Protein AF-A0A8C2JH81-F1 (afdb_monomer_lite)

InterPro domains:
  IPR001611 Leucine-rich repeat [PF13855] (20-78)
  IPR001611 Leucine-rich repeat [PS51450] (67-88)
  IPR003591 Leucine-rich repeat, typical subtype [SM00369] (20-39)
  IPR003591 Leucine-rich repeat, typical subtype [SM00369] (40-63)
  IPR003591 Leucine-rich repeat, typical subtype [SM00369] (66-88)
  IPR032675 Leucine-rich repeat domain superfamily [G3DSA:3.80.10.10] (1-136)
  IPR050541 Leucine-rich repeat and transmembrane domain-containing protein [PTHR24369] (20-108)

Sequence (152 aa):
MRCSNLHLTEIPQDIPNDTRRLYLDYNLLTSIPANAFHDLPLLAELDLSHNELALLEPGAFRGLAASLQFLDLSSNQLTTLDPDAFEGVTARSNLTGNPWHCDCRLQTAFPHLDLEPVSLTGIICQTSEPSDSGAQGVPFLLAKDLDLCVVL

Secondary structure (DSSP, 8-state):
-B-TTS--SS--S---TT-SEEE--SS---EE-TTTTTT-TT--EEE--SS---EE-TTTTTT-TTT--EEE--SS------GGGGTT---EEE-TTS--EESHHHHHHGGG--S-GGGGGG-B-SEESSTTSS-TTSBHHHHTTS------

Structure (mmCIF, N/CA/C/O backbone):
data_AF-A0A8C2JH81-F1
#
_entry.id   AF-A0A8C2JH81-F1
#
loop_
_atom_site.group_PDB
_atom_site.id
_atom_site.type_symbol
_atom_site.label_atom_id
_atom_site.label_alt_id
_atom_site.label_comp_id
_atom_site.label_asym_id
_atom_site.label_entity_id
_atom_site.label_seq_id
_atom_site.pdbx_PDB_ins_code
_atom_site.Cartn_x
_atom_site.Cartn_y
_atom_site.Cartn_z
_atom_site.occupancy
_atom_site.B_iso_or_equiv
_atom_site.auth_seq_id
_atom_site.auth_comp_id
_atom_site.auth_asym_id
_atom_site.auth_atom_id
_atom_site.pdbx_PDB_model_num
ATOM 1 N N . MET A 1 1 ? -14.835 -5.426 10.667 1.00 95.44 1 MET A N 1
ATOM 2 C CA . MET A 1 1 ? -15.732 -4.674 9.776 1.00 95.44 1 MET A CA 1
ATOM 3 C C . MET A 1 1 ? -15.525 -5.163 8.352 1.00 95.44 1 MET A C 1
ATOM 5 O O . MET A 1 1 ? -14.383 -5.379 7.970 1.00 95.44 1 MET A O 1
ATOM 9 N N . ARG A 1 2 ? -16.604 -5.418 7.604 1.00 97.25 2 ARG A N 1
ATOM 10 C CA . ARG A 1 2 ? -16.529 -5.905 6.220 1.00 97.25 2 ARG A CA 1
ATOM 11 C C . ARG A 1 2 ? -17.178 -4.890 5.286 1.00 97.25 2 ARG A C 1
ATOM 13 O O . ARG A 1 2 ? -18.368 -4.633 5.424 1.00 97.25 2 ARG A O 1
ATOM 20 N N . CYS A 1 3 ? -16.385 -4.367 4.363 1.00 97.56 3 CYS A N 1
ATOM 21 C CA . CYS A 1 3 ? -16.722 -3.350 3.369 1.00 97.56 3 CYS A CA 1
ATOM 22 C C . CYS A 1 3 ? -16.390 -3.836 1.942 1.00 97.56 3 CYS A C 1
ATOM 24 O O . CYS A 1 3 ? -16.151 -3.029 1.047 1.00 97.56 3 CYS A O 1
ATOM 26 N N . SER A 1 4 ? -16.330 -5.154 1.743 1.00 98.38 4 SER A N 1
ATOM 27 C CA . SER A 1 4 ? -15.938 -5.793 0.486 1.00 98.38 4 SER A CA 1
ATOM 28 C C . SER A 1 4 ? -16.998 -5.628 -0.609 1.00 98.38 4 SER A C 1
ATOM 30 O O . SER A 1 4 ? -18.190 -5.750 -0.316 1.00 98.38 4 SER A O 1
ATOM 32 N N . ASN A 1 5 ? -16.582 -5.455 -1.868 1.00 98.25 5 ASN A N 1
ATOM 33 C CA . ASN A 1 5 ? -17.477 -5.419 -3.037 1.00 98.25 5 ASN A CA 1
ATOM 34 C C . ASN A 1 5 ? -18.613 -4.384 -2.946 1.00 98.25 5 ASN A C 1
ATOM 36 O O . ASN A 1 5 ? -19.773 -4.656 -3.266 1.00 98.25 5 ASN A O 1
ATOM 40 N N . LEU A 1 6 ? -18.275 -3.181 -2.488 1.00 98.12 6 LEU A N 1
ATOM 41 C CA . LEU A 1 6 ? -19.204 -2.060 -2.351 1.00 98.12 6 LEU A CA 1
ATOM 42 C C . LEU A 1 6 ? -18.945 -0.953 -3.383 1.00 98.12 6 LEU A C 1
ATOM 44 O O . LEU A 1 6 ? -19.564 0.104 -3.298 1.00 98.12 6 LEU A O 1
ATOM 48 N N . HIS A 1 7 ? -18.084 -1.211 -4.375 1.00 97.94 7 HIS A N 1
ATOM 49 C CA . HIS A 1 7 ? -17.660 -0.238 -5.391 1.00 97.94 7 HIS A CA 1
ATOM 50 C C . HIS A 1 7 ? -17.050 1.026 -4.764 1.00 97.94 7 HIS A C 1
ATOM 52 O O . HIS A 1 7 ? -17.219 2.131 -5.279 1.00 97.94 7 HIS A O 1
ATOM 58 N N . LEU A 1 8 ? -16.374 0.868 -3.622 1.00 98.38 8 LEU A N 1
ATOM 59 C CA . LEU A 1 8 ? -15.754 1.988 -2.923 1.00 98.38 8 LEU A CA 1
ATOM 60 C C . LEU A 1 8 ? -14.592 2.529 -3.745 1.00 98.38 8 LEU A C 1
ATOM 62 O O . LEU A 1 8 ? -13.725 1.772 -4.170 1.00 98.38 8 LEU A O 1
ATOM 66 N N . THR A 1 9 ? -14.561 3.844 -3.916 1.00 98.12 9 THR A N 1
ATOM 67 C CA . THR A 1 9 ? -13.441 4.570 -4.529 1.00 98.12 9 THR A CA 1
ATOM 68 C C . THR A 1 9 ? -12.563 5.262 -3.486 1.00 98.12 9 THR A C 1
ATOM 70 O O . THR A 1 9 ? -11.518 5.802 -3.827 1.00 98.12 9 THR A O 1
ATOM 73 N N . GLU A 1 10 ? -12.978 5.245 -2.216 1.00 97.94 10 GLU A N 1
ATOM 74 C CA . GLU A 1 10 ? -12.275 5.845 -1.081 1.00 97.94 10 GLU A CA 1
ATOM 75 C C . GLU A 1 10 ? -12.464 5.024 0.205 1.00 97.94 10 GLU A C 1
ATOM 77 O O . GLU A 1 10 ? -13.385 4.209 0.319 1.00 97.94 10 GLU A O 1
ATOM 82 N N . ILE A 1 11 ? -11.586 5.247 1.187 1.00 97.25 11 ILE A N 1
ATOM 83 C CA . ILE A 1 11 ? -11.674 4.619 2.510 1.00 97.25 11 ILE A CA 1
ATOM 84 C C . ILE A 1 11 ? -12.840 5.246 3.300 1.00 97.25 11 ILE A C 1
ATOM 86 O O . ILE A 1 11 ? -12.866 6.471 3.461 1.00 97.25 11 ILE A O 1
ATOM 90 N N . PRO A 1 12 ? -13.785 4.447 3.836 1.00 95.12 12 PRO A N 1
ATOM 91 C CA . PRO A 1 12 ? -14.876 4.966 4.660 1.00 95.12 12 PRO A CA 1
ATOM 92 C C . PRO A 1 12 ? -14.361 5.693 5.911 1.00 95.12 12 PRO A C 1
ATOM 94 O O . PRO A 1 12 ? -13.497 5.174 6.611 1.00 95.12 12 PRO A O 1
ATOM 97 N N . GLN A 1 13 ? -14.925 6.862 6.225 1.00 89.88 13 GLN A N 1
ATOM 98 C CA . GLN A 1 13 ? -14.503 7.675 7.379 1.00 89.88 13 GLN A CA 1
ATOM 99 C C . GLN A 1 13 ? -15.073 7.171 8.719 1.00 89.88 13 GLN A C 1
ATOM 101 O O . GLN A 1 13 ? -14.477 7.385 9.769 1.00 89.88 13 GLN A O 1
ATOM 106 N N . ASP A 1 14 ? -16.201 6.456 8.696 1.00 91.56 14 ASP A N 1
ATOM 107 C CA . ASP A 1 14 ? -16.932 6.033 9.901 1.00 91.56 14 ASP A CA 1
ATOM 108 C C . ASP A 1 14 ? -16.544 4.621 10.381 1.00 91.56 14 ASP A C 1
ATOM 110 O O . ASP A 1 14 ? -17.394 3.820 10.784 1.00 91.56 14 ASP A O 1
ATOM 114 N N . ILE A 1 15 ? -15.257 4.272 10.308 1.00 96.75 15 ILE A N 1
ATOM 115 C CA . ILE A 1 15 ? -14.771 2.971 10.784 1.00 96.75 15 ILE A CA 1
ATOM 116 C C . ILE A 1 15 ? -14.627 3.026 12.315 1.00 96.75 15 ILE A C 1
ATOM 118 O O . ILE A 1 15 ? -13.900 3.877 12.829 1.00 96.75 15 ILE A O 1
ATOM 122 N N . PRO A 1 16 ? -15.270 2.121 13.078 1.00 96.94 16 PRO A N 1
ATOM 123 C CA . PRO A 1 16 ? -15.138 2.095 14.531 1.00 96.94 16 PRO A CA 1
ATOM 124 C C . PRO A 1 16 ? -13.685 1.884 14.971 1.00 96.94 16 PRO A C 1
ATOM 126 O O . PRO A 1 16 ? -13.010 0.981 14.472 1.00 96.94 16 PRO A O 1
ATOM 129 N N . ASN A 1 17 ? -13.216 2.668 15.944 1.00 96.38 17 ASN A N 1
ATOM 130 C CA . ASN A 1 17 ? -11.829 2.626 16.429 1.00 96.38 17 ASN A CA 1
ATOM 131 C C . ASN A 1 17 ? -11.436 1.308 17.130 1.00 96.38 17 ASN A C 1
ATOM 133 O O . ASN A 1 17 ? -10.251 1.023 17.309 1.00 96.38 17 ASN A O 1
ATOM 137 N N . ASP A 1 18 ? -12.416 0.486 17.506 1.00 97.69 18 ASP A N 1
ATOM 138 C CA . ASP A 1 18 ? -12.228 -0.846 18.075 1.00 97.69 18 ASP A CA 1
ATOM 139 C C . ASP A 1 18 ? -12.139 -1.952 17.005 1.00 97.69 18 ASP A C 1
ATOM 141 O O . ASP A 1 18 ? -12.008 -3.140 17.328 1.00 97.69 18 ASP A O 1
ATOM 145 N N . THR A 1 19 ? -12.166 -1.574 15.722 1.00 98.44 19 THR A N 1
ATOM 146 C CA . THR A 1 19 ? -12.042 -2.494 14.590 1.00 98.44 19 THR A CA 1
ATOM 147 C C . THR A 1 19 ? -10.696 -3.212 14.615 1.00 98.44 19 THR A C 1
ATOM 149 O O . THR A 1 19 ? -9.637 -2.609 14.491 1.00 98.44 19 THR A O 1
ATOM 152 N N . ARG A 1 20 ? -10.746 -4.546 14.711 1.00 98.50 20 ARG A N 1
ATOM 153 C CA . ARG A 1 20 ? -9.558 -5.421 14.671 1.00 98.50 20 ARG A CA 1
ATOM 154 C C . ARG A 1 20 ? -9.255 -6.007 13.302 1.00 98.50 20 ARG A C 1
ATOM 156 O O . ARG A 1 20 ? -8.130 -6.419 13.050 1.00 98.50 20 ARG A O 1
ATOM 163 N N . ARG A 1 21 ? -10.270 -6.106 12.448 1.00 98.75 21 ARG A N 1
ATOM 164 C CA . ARG A 1 21 ? -10.161 -6.657 11.095 1.00 98.75 21 ARG A CA 1
ATOM 165 C C . ARG A 1 21 ? -10.980 -5.801 10.158 1.00 98.75 21 ARG A C 1
ATOM 167 O O . ARG A 1 21 ? -12.166 -5.600 10.441 1.00 98.75 21 ARG A O 1
ATOM 174 N N . LEU A 1 22 ? -10.377 -5.317 9.087 1.00 98.75 22 LEU A N 1
ATOM 175 C CA . LEU A 1 22 ? -11.020 -4.473 8.093 1.00 98.75 22 LEU A CA 1
ATOM 176 C C . LEU A 1 22 ? -10.854 -5.117 6.722 1.00 98.75 22 LEU A C 1
ATOM 178 O O . LEU A 1 22 ? -9.737 -5.320 6.262 1.00 98.75 22 LEU A O 1
ATOM 182 N N . TYR A 1 23 ? -11.984 -5.432 6.097 1.00 98.81 23 TYR A N 1
ATOM 183 C CA . TYR A 1 23 ? -12.031 -6.004 4.757 1.00 98.81 23 TYR A CA 1
ATOM 184 C C . TYR A 1 23 ? -12.531 -4.941 3.783 1.00 98.81 23 TYR A C 1
ATOM 186 O O . TYR A 1 23 ? -13.679 -4.510 3.895 1.00 98.81 23 TYR A O 1
ATOM 194 N N . LEU A 1 24 ? -11.667 -4.498 2.878 1.00 98.75 24 LEU A N 1
ATOM 195 C CA . LEU A 1 24 ? -11.922 -3.526 1.812 1.00 98.75 24 LEU A CA 1
ATOM 196 C C . LEU A 1 24 ? -11.651 -4.145 0.430 1.00 98.75 24 LEU A C 1
ATOM 198 O O . LEU A 1 24 ? -11.501 -3.425 -0.558 1.00 98.75 24 LEU A O 1
ATOM 202 N N . ASP A 1 25 ? -11.615 -5.471 0.359 1.00 98.88 25 ASP A N 1
ATOM 203 C CA . ASP A 1 25 ? -11.356 -6.253 -0.840 1.00 98.88 25 ASP A CA 1
ATOM 204 C C . ASP A 1 25 ? -12.444 -6.103 -1.913 1.00 98.88 25 ASP A C 1
ATOM 206 O O . ASP A 1 25 ? -13.608 -5.818 -1.613 1.00 98.88 25 ASP A O 1
ATOM 210 N N . TYR A 1 26 ? -12.073 -6.323 -3.177 1.00 98.75 26 TYR A N 1
ATOM 211 C CA . TYR A 1 26 ? -12.985 -6.224 -4.327 1.00 98.75 26 TYR A CA 1
ATOM 212 C C . TYR A 1 26 ? -13.659 -4.846 -4.446 1.00 98.75 26 TYR A C 1
ATOM 214 O O . TYR A 1 26 ? -14.852 -4.751 -4.725 1.00 98.75 26 TYR A O 1
ATOM 222 N N . ASN A 1 27 ? -12.919 -3.767 -4.208 1.00 98.81 27 ASN A N 1
ATOM 223 C CA . ASN A 1 27 ? -13.392 -2.396 -4.416 1.00 98.81 27 ASN A CA 1
ATOM 224 C C . ASN A 1 27 ? -12.625 -1.726 -5.573 1.00 98.81 27 ASN A C 1
ATOM 226 O O . ASN A 1 27 ? -11.974 -2.397 -6.368 1.00 98.81 27 ASN A O 1
ATOM 230 N N . LEU A 1 28 ? -12.764 -0.407 -5.716 1.00 98.69 28 LEU A N 1
ATOM 231 C CA . LEU A 1 28 ? -12.197 0.401 -6.800 1.00 98.69 28 LEU A CA 1
ATOM 232 C C . LEU A 1 28 ? -11.217 1.447 -6.243 1.00 98.69 28 LEU A C 1
ATOM 234 O O . LEU A 1 28 ? -11.118 2.563 -6.757 1.00 98.69 28 LEU A O 1
ATOM 238 N N . LEU A 1 29 ? -10.540 1.126 -5.137 1.00 98.81 29 LEU A N 1
ATOM 239 C CA . LEU A 1 29 ? -9.558 2.018 -4.527 1.00 98.81 29 LEU A CA 1
ATOM 240 C C . LEU A 1 29 ? -8.339 2.121 -5.443 1.00 98.81 29 LEU A C 1
ATOM 242 O O . LEU A 1 29 ? -7.782 1.101 -5.838 1.00 98.81 29 LEU A O 1
ATOM 246 N N . THR A 1 30 ? -7.899 3.341 -5.741 1.00 98.62 30 THR A N 1
ATOM 247 C CA . THR A 1 30 ? -6.732 3.597 -6.607 1.00 98.62 30 THR A CA 1
ATOM 248 C C . THR A 1 30 ? -5.505 4.073 -5.834 1.00 98.62 30 THR A C 1
ATOM 250 O O . THR A 1 30 ? -4.372 3.912 -6.299 1.00 98.62 30 THR A O 1
ATOM 253 N N . SER A 1 31 ? -5.707 4.605 -4.628 1.00 98.50 31 SER A N 1
ATOM 254 C CA . SER A 1 31 ? -4.636 4.972 -3.710 1.00 98.50 31 SER A CA 1
ATOM 255 C C . SER A 1 31 ? -5.023 4.780 -2.245 1.00 98.50 31 SER A C 1
ATOM 257 O O . SER A 1 31 ? -6.205 4.727 -1.899 1.00 98.50 31 SER A O 1
ATOM 259 N N . ILE A 1 32 ? -4.009 4.698 -1.380 1.00 98.50 32 ILE A N 1
ATOM 260 C CA . ILE A 1 32 ? -4.169 4.819 0.073 1.00 98.50 32 ILE A CA 1
ATOM 261 C C . ILE A 1 32 ? -3.522 6.133 0.520 1.00 98.50 32 ILE A C 1
ATOM 263 O O . ILE A 1 32 ? -2.301 6.266 0.385 1.00 98.50 32 ILE A O 1
ATOM 267 N N . PRO A 1 33 ? -4.306 7.099 1.032 1.00 97.62 33 PRO A N 1
ATOM 268 C CA . PRO A 1 33 ? -3.766 8.370 1.487 1.00 97.62 33 PRO A CA 1
ATOM 269 C C . PRO A 1 33 ? -3.005 8.229 2.808 1.00 97.62 33 PRO A C 1
ATOM 271 O O . PRO A 1 33 ? -3.219 7.290 3.581 1.00 97.62 33 PRO A O 1
ATOM 274 N N . ALA A 1 34 ? -2.146 9.200 3.102 1.00 96.62 34 ALA A N 1
ATOM 275 C CA . ALA A 1 34 ? -1.439 9.266 4.373 1.00 96.62 34 ALA A CA 1
ATOM 276 C C . ALA A 1 34 ? -2.422 9.271 5.557 1.00 96.62 34 ALA A C 1
ATOM 278 O O . ALA A 1 34 ? -3.421 9.992 5.554 1.00 96.62 34 ALA A O 1
ATOM 279 N N . ASN A 1 35 ? -2.106 8.513 6.611 1.00 95.38 35 ASN A N 1
ATOM 280 C CA . ASN A 1 35 ? -2.922 8.394 7.827 1.00 95.38 35 ASN A CA 1
ATOM 281 C C . ASN A 1 35 ? -4.328 7.793 7.618 1.00 95.38 35 ASN A C 1
ATOM 283 O O . ASN A 1 35 ? -5.161 7.925 8.515 1.00 95.38 35 ASN A O 1
ATOM 287 N N . ALA A 1 36 ? -4.598 7.103 6.501 1.00 97.12 36 ALA A N 1
ATOM 288 C CA . ALA A 1 36 ? -5.910 6.511 6.200 1.00 97.12 36 ALA A CA 1
ATOM 289 C C . ALA A 1 36 ? -6.485 5.633 7.329 1.00 97.12 36 ALA A C 1
ATOM 291 O O . ALA A 1 36 ? -7.700 5.512 7.468 1.00 97.12 36 ALA A O 1
ATOM 292 N N . PHE A 1 37 ? -5.612 5.024 8.136 1.00 96.88 37 PHE A N 1
ATOM 293 C CA . PHE A 1 37 ? -5.979 4.104 9.214 1.00 96.88 37 PHE A CA 1
ATOM 294 C C . PHE A 1 37 ? -5.477 4.551 10.596 1.00 96.88 37 PHE A C 1
ATOM 296 O O . PHE A 1 37 ? -5.462 3.752 11.531 1.00 96.88 37 PHE A O 1
ATOM 303 N N . HIS A 1 38 ? -5.064 5.814 10.741 1.00 95.19 38 HIS A N 1
ATOM 304 C CA . HIS A 1 38 ? -4.444 6.326 11.967 1.00 95.19 38 HIS A CA 1
ATOM 305 C C . HIS A 1 38 ? -5.328 6.147 13.212 1.00 95.19 38 HIS A C 1
ATOM 307 O O . HIS A 1 38 ? -4.832 5.807 14.286 1.00 95.19 38 HIS A O 1
ATOM 313 N N . ASP A 1 39 ? -6.642 6.310 13.057 1.00 95.75 39 ASP A N 1
ATOM 314 C CA . ASP A 1 39 ? -7.605 6.237 14.161 1.00 95.75 39 ASP A CA 1
ATOM 315 C C . ASP A 1 39 ? -8.089 4.804 14.459 1.00 95.75 39 ASP A C 1
ATOM 317 O O . ASP A 1 39 ? -9.030 4.604 15.232 1.00 95.75 39 ASP A O 1
ATOM 321 N N . LEU A 1 40 ? -7.423 3.788 13.891 1.00 97.19 40 LEU A N 1
ATOM 322 C CA . LEU A 1 40 ? -7.720 2.363 14.072 1.00 97.19 40 LEU A CA 1
ATOM 323 C C . LEU A 1 40 ? -6.592 1.635 14.829 1.00 97.19 40 LEU A C 1
ATOM 325 O O . LEU A 1 40 ? -5.998 0.685 14.313 1.00 97.19 40 LEU A O 1
ATOM 329 N N . PRO A 1 41 ? -6.289 2.017 16.085 1.00 96.19 41 PRO A N 1
ATOM 330 C CA . PRO A 1 41 ? -5.108 1.532 16.801 1.00 96.19 41 PRO A CA 1
ATOM 331 C C . PRO A 1 41 ? -5.146 0.030 17.113 1.00 96.19 41 PRO A C 1
ATOM 333 O O . PRO A 1 41 ? -4.121 -0.543 17.467 1.00 96.19 41 PRO A O 1
ATOM 336 N N . LEU A 1 42 ? -6.311 -0.622 17.014 1.00 98.00 42 LEU A N 1
ATOM 337 C CA . LEU A 1 42 ? -6.479 -2.056 17.280 1.00 98.00 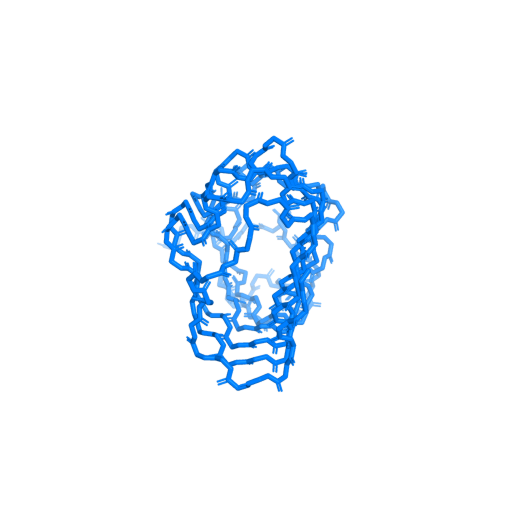42 LEU A CA 1
ATOM 338 C C . LEU A 1 42 ? -6.491 -2.924 16.013 1.00 98.00 42 LEU A C 1
ATOM 340 O O . LEU A 1 42 ? -6.695 -4.138 16.127 1.00 98.00 42 LEU A O 1
ATOM 344 N N . LEU A 1 43 ? -6.301 -2.329 14.832 1.00 98.44 43 LEU A N 1
ATOM 345 C CA . LEU A 1 43 ? -6.394 -3.034 13.561 1.00 98.44 43 LEU A CA 1
ATOM 346 C C . LEU A 1 43 ? -5.234 -4.022 13.398 1.00 98.44 43 LEU A C 1
ATOM 348 O O . LEU A 1 43 ? -4.079 -3.634 13.287 1.00 98.44 43 LEU A O 1
ATOM 352 N N . ALA A 1 44 ? -5.561 -5.312 13.376 1.00 98.44 44 ALA A N 1
ATOM 353 C CA . ALA A 1 44 ? -4.601 -6.404 13.257 1.00 98.44 44 ALA A CA 1
ATOM 354 C C . ALA A 1 44 ? -4.573 -7.031 11.857 1.00 98.44 44 ALA A C 1
ATOM 356 O O . ALA A 1 44 ? -3.553 -7.586 11.454 1.00 98.44 44 ALA A O 1
ATOM 357 N N . GLU A 1 45 ? -5.678 -6.945 11.120 1.00 98.69 45 GLU A N 1
ATOM 358 C CA . GLU A 1 45 ? -5.834 -7.526 9.786 1.00 98.69 45 GLU A CA 1
ATOM 359 C C . GLU A 1 45 ? -6.467 -6.491 8.858 1.00 98.69 45 GLU A C 1
ATOM 361 O O . GLU A 1 45 ? -7.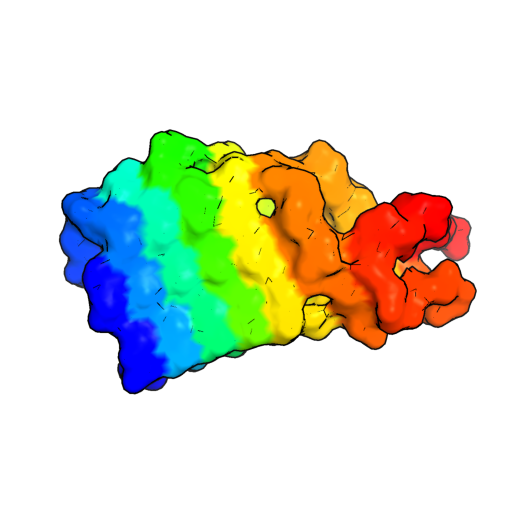566 -5.997 9.138 1.00 98.69 45 GLU A O 1
ATOM 366 N N . LEU A 1 46 ? -5.772 -6.168 7.773 1.00 98.75 46 LEU A N 1
ATOM 367 C CA . LEU A 1 46 ? -6.240 -5.254 6.741 1.00 98.75 46 LEU A CA 1
ATOM 368 C C . LEU A 1 46 ? -6.183 -5.956 5.388 1.00 98.75 46 LEU A C 1
ATOM 370 O O . LEU A 1 46 ? -5.108 -6.325 4.923 1.00 98.75 46 LEU A O 1
ATOM 374 N N . ASP A 1 47 ? -7.341 -6.127 4.764 1.00 98.88 47 ASP A N 1
ATOM 375 C CA . ASP A 1 47 ? -7.459 -6.698 3.427 1.00 98.88 47 ASP A CA 1
ATOM 376 C C . ASP A 1 47 ? -7.846 -5.597 2.435 1.00 98.88 47 ASP A C 1
ATOM 378 O O . ASP A 1 47 ? -8.945 -5.044 2.501 1.00 98.88 47 ASP A O 1
ATOM 382 N N . LEU A 1 48 ? -6.909 -5.257 1.552 1.00 98.81 48 LEU A N 1
ATOM 3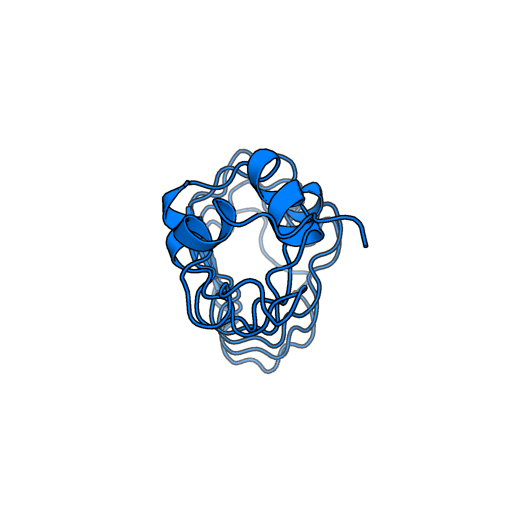83 C CA . LEU A 1 48 ? -7.044 -4.310 0.445 1.00 98.81 48 LEU A CA 1
ATOM 384 C C . LEU A 1 48 ? -6.897 -5.026 -0.908 1.00 98.81 48 LEU A C 1
ATOM 386 O O . LEU A 1 48 ? -6.664 -4.381 -1.936 1.00 98.81 48 LEU A O 1
ATOM 390 N N . SER A 1 49 ? -7.003 -6.356 -0.925 1.00 98.94 49 SER A N 1
ATOM 391 C CA . SER A 1 49 ? -6.809 -7.149 -2.133 1.00 98.94 49 SER A CA 1
ATOM 392 C C . SER A 1 49 ? -7.876 -6.865 -3.191 1.00 98.94 49 SER A C 1
ATOM 394 O O . SER A 1 49 ? -8.968 -6.383 -2.887 1.00 98.94 49 SER A O 1
ATOM 396 N N . HIS A 1 50 ? -7.579 -7.157 -4.457 1.00 98.81 50 HIS A N 1
ATOM 397 C CA . HIS A 1 50 ? -8.540 -6.977 -5.554 1.00 98.81 50 HIS A CA 1
ATOM 398 C C . HIS A 1 50 ? -9.104 -5.545 -5.632 1.00 98.81 50 HIS A C 1
ATOM 400 O O . HIS A 1 50 ? -10.312 -5.346 -5.751 1.00 98.81 50 HIS A O 1
ATOM 406 N N . ASN A 1 51 ? -8.223 -4.553 -5.536 1.00 98.88 51 ASN A N 1
ATOM 407 C CA . ASN A 1 51 ? -8.519 -3.149 -5.810 1.00 98.88 51 ASN A CA 1
ATOM 408 C C . ASN A 1 51 ? -7.725 -2.693 -7.052 1.00 98.88 51 ASN A C 1
ATOM 410 O O . ASN A 1 51 ? -7.173 -3.504 -7.798 1.00 98.88 51 ASN A O 1
ATOM 414 N N . GLU A 1 52 ? -7.664 -1.386 -7.294 1.00 98.69 52 GLU A N 1
ATOM 415 C CA . GLU A 1 52 ? -6.903 -0.774 -8.385 1.00 98.69 52 GLU A CA 1
ATOM 416 C C . GLU A 1 52 ? -5.715 0.044 -7.848 1.00 98.69 52 GLU A C 1
ATOM 418 O O . GLU A 1 52 ? -5.286 1.015 -8.473 1.00 98.69 52 GLU A O 1
ATOM 423 N N . LEU A 1 53 ? -5.184 -0.320 -6.670 1.00 98.88 53 LEU A N 1
ATOM 424 C CA . LEU A 1 53 ? -4.179 0.481 -5.974 1.00 98.88 53 LEU A CA 1
ATOM 425 C C . LEU A 1 53 ? -2.903 0.580 -6.806 1.00 98.88 53 LEU A C 1
ATOM 427 O O . LEU A 1 53 ? -2.214 -0.416 -7.011 1.00 98.88 53 LEU A O 1
ATOM 431 N N . ALA A 1 54 ? -2.573 1.793 -7.238 1.00 98.25 54 ALA A N 1
ATOM 432 C CA . ALA A 1 54 ? -1.336 2.110 -7.950 1.00 98.25 54 ALA A CA 1
ATOM 433 C C . ALA A 1 54 ? -0.389 2.985 -7.112 1.00 98.25 54 ALA A C 1
ATOM 435 O O . ALA A 1 54 ? 0.788 3.115 -7.449 1.00 98.25 54 ALA A O 1
ATOM 436 N N . LEU A 1 55 ? -0.893 3.580 -6.024 1.00 97.94 55 LEU A N 1
ATOM 437 C CA . LEU A 1 55 ? -0.151 4.490 -5.157 1.00 97.94 55 LEU A CA 1
ATOM 438 C C . LEU A 1 55 ? -0.457 4.230 -3.678 1.00 97.94 55 LEU A C 1
ATOM 440 O O . LEU A 1 55 ? -1.614 4.191 -3.264 1.00 97.94 55 LEU A O 1
ATOM 444 N N . LEU A 1 56 ? 0.593 4.139 -2.871 1.00 98.12 56 LEU A N 1
ATOM 445 C CA . LEU A 1 56 ? 0.520 4.212 -1.416 1.00 98.12 56 LEU A CA 1
ATOM 446 C C . LEU A 1 56 ? 1.266 5.483 -1.013 1.00 98.12 56 LEU A C 1
ATOM 448 O O . LEU A 1 56 ? 2.450 5.610 -1.316 1.00 98.12 56 LEU A O 1
ATOM 452 N N . GLU A 1 57 ? 0.577 6.450 -0.411 1.00 97.69 57 GLU A N 1
ATOM 453 C CA . GLU A 1 57 ? 1.239 7.680 0.028 1.00 97.69 57 GLU A CA 1
ATOM 454 C C . GLU A 1 57 ? 2.198 7.408 1.202 1.00 97.69 57 GLU A C 1
ATOM 456 O O . GLU A 1 57 ? 1.972 6.478 1.985 1.00 97.69 57 GLU A O 1
ATOM 461 N N . PRO A 1 58 ? 3.243 8.234 1.389 1.00 96.44 58 PRO A N 1
ATOM 462 C CA . PRO A 1 58 ? 4.066 8.199 2.594 1.00 96.44 58 PRO A CA 1
ATOM 463 C C . PRO A 1 58 ? 3.209 8.239 3.867 1.00 96.44 58 PRO A C 1
ATOM 465 O O . PRO A 1 58 ? 2.369 9.123 4.047 1.00 96.44 58 PRO A O 1
ATOM 468 N N . GLY A 1 59 ? 3.400 7.272 4.762 1.00 96.19 59 GLY A N 1
ATOM 469 C CA . GLY A 1 59 ? 2.586 7.112 5.964 1.00 96.19 59 GLY A CA 1
ATOM 470 C C . GLY A 1 59 ? 1.167 6.580 5.724 1.00 96.19 59 GLY A C 1
ATOM 471 O O . GLY A 1 59 ? 0.312 6.760 6.596 1.00 96.19 59 GLY A O 1
ATOM 472 N N . ALA A 1 60 ? 0.889 5.922 4.592 1.00 97.81 60 ALA A N 1
ATOM 473 C CA . ALA A 1 60 ? -0.390 5.256 4.306 1.00 97.81 60 ALA A CA 1
ATOM 474 C C . ALA A 1 60 ? -0.865 4.354 5.459 1.00 97.81 60 ALA A C 1
ATOM 476 O O . ALA A 1 60 ? -2.043 4.354 5.819 1.00 97.81 60 ALA A O 1
ATOM 477 N N . PHE A 1 61 ? 0.067 3.633 6.090 1.00 97.00 61 PHE A N 1
ATOM 478 C CA . PHE A 1 61 ? -0.211 2.724 7.207 1.00 97.00 61 PHE A CA 1
ATOM 479 C C . PHE A 1 61 ? 0.227 3.274 8.575 1.00 97.00 61 PHE A C 1
ATOM 481 O O . PHE A 1 61 ? 0.353 2.523 9.547 1.00 97.00 61 PHE A O 1
ATOM 488 N N . ARG A 1 62 ? 0.455 4.589 8.689 1.00 94.94 62 ARG A N 1
ATOM 489 C CA . ARG A 1 62 ? 0.819 5.216 9.966 1.00 94.94 62 ARG A CA 1
ATOM 490 C C . ARG A 1 62 ? -0.274 4.985 11.016 1.00 94.94 62 ARG A C 1
ATOM 492 O O . ARG A 1 62 ? -1.464 5.043 10.723 1.00 94.94 62 ARG A O 1
ATOM 499 N N . GLY A 1 63 ? 0.150 4.741 12.257 1.00 93.56 63 GLY A N 1
ATOM 500 C CA . GLY A 1 63 ? -0.734 4.411 13.385 1.00 93.56 63 GLY A CA 1
ATOM 501 C C . GLY A 1 63 ? -0.958 2.908 13.575 1.00 93.56 63 GLY A C 1
ATOM 502 O O . GLY A 1 63 ? -1.394 2.490 14.645 1.00 93.56 63 GLY A O 1
ATOM 503 N N . LEU A 1 64 ? -0.575 2.087 12.591 1.00 96.44 64 LEU A N 1
ATOM 504 C CA . LEU A 1 64 ? -0.767 0.637 12.622 1.00 96.44 64 LEU A CA 1
ATOM 505 C C . LEU A 1 64 ? 0.463 -0.160 13.092 1.00 96.44 64 LEU A C 1
ATOM 507 O O . LEU A 1 64 ? 0.370 -1.366 13.308 1.00 96.44 64 LEU A O 1
ATOM 511 N N . ALA A 1 65 ? 1.605 0.506 13.295 1.00 93.06 65 ALA A N 1
ATOM 512 C CA . ALA A 1 65 ? 2.891 -0.106 13.651 1.00 93.06 65 ALA A CA 1
ATOM 513 C C . ALA A 1 65 ? 2.829 -1.076 14.850 1.00 93.06 65 ALA A C 1
ATOM 515 O O . ALA A 1 65 ? 3.524 -2.088 14.875 1.00 93.06 65 ALA A O 1
ATOM 516 N N . ALA A 1 66 ? 1.995 -0.777 15.851 1.00 93.69 66 ALA A N 1
ATOM 517 C CA . ALA A 1 66 ? 1.889 -1.572 17.076 1.00 93.69 66 ALA A CA 1
ATOM 518 C C . ALA A 1 66 ? 0.867 -2.721 17.000 1.00 93.69 66 ALA A C 1
ATOM 520 O O . ALA A 1 66 ? 0.840 -3.567 17.896 1.00 93.69 66 ALA A O 1
ATOM 521 N N . SER A 1 67 ? -0.010 -2.730 15.995 1.00 96.50 67 SER A N 1
ATOM 522 C CA . SER A 1 67 ? -1.201 -3.586 15.976 1.00 96.50 67 SER A CA 1
ATOM 523 C C . SER A 1 67 ? -1.318 -4.462 14.741 1.00 96.50 67 SER A C 1
ATOM 525 O O . SER A 1 67 ? -1.797 -5.591 14.877 1.00 96.50 67 SER A O 1
ATOM 527 N N . LEU A 1 68 ? -0.863 -3.995 13.576 1.00 97.38 68 LEU A N 1
ATOM 528 C CA . LEU A 1 68 ? -1.035 -4.706 12.315 1.00 97.38 68 LEU A CA 1
ATOM 529 C C . LEU A 1 68 ? -0.156 -5.949 12.255 1.00 97.38 68 LEU A C 1
ATOM 531 O O . LEU A 1 68 ? 1.054 -5.899 12.451 1.00 97.38 68 LEU A O 1
ATOM 535 N N . GLN A 1 69 ? -0.790 -7.076 11.955 1.00 96.25 69 GLN A N 1
ATOM 536 C CA . GLN A 1 69 ? -0.146 -8.383 11.858 1.00 96.25 69 GLN A CA 1
ATOM 537 C C . GLN A 1 69 ? -0.197 -8.915 10.430 1.00 96.25 69 GLN A C 1
ATOM 539 O O . GLN A 1 69 ? 0.740 -9.579 9.989 1.00 96.25 69 GLN A O 1
ATOM 544 N N . PHE A 1 70 ? -1.282 -8.617 9.712 1.00 97.25 70 PHE A N 1
ATOM 545 C CA . PHE A 1 70 ? -1.493 -9.067 8.347 1.00 97.25 70 PHE A CA 1
ATOM 546 C C . PHE A 1 70 ? -2.036 -7.945 7.464 1.00 97.25 70 PHE A C 1
ATOM 548 O O . PHE A 1 70 ? -3.008 -7.275 7.824 1.00 97.25 70 PHE A O 1
ATOM 555 N N . LEU A 1 71 ? -1.409 -7.783 6.303 1.00 97.56 71 LEU A N 1
ATOM 556 C CA . LEU A 1 71 ? -1.787 -6.839 5.263 1.00 97.56 71 LEU A CA 1
ATOM 557 C C . LEU A 1 71 ? -1.894 -7.575 3.925 1.00 97.56 71 LEU A C 1
ATOM 559 O O . LEU A 1 71 ? -0.908 -8.123 3.438 1.00 97.56 71 LEU A O 1
ATOM 563 N N . ASP A 1 72 ? -3.068 -7.574 3.307 1.00 98.56 72 ASP A N 1
ATOM 564 C CA . ASP A 1 72 ? -3.226 -8.083 1.945 1.00 98.56 72 ASP A CA 1
ATOM 565 C C . ASP A 1 72 ? -3.325 -6.927 0.948 1.00 98.56 72 ASP A C 1
ATOM 567 O O . ASP A 1 72 ? -4.268 -6.143 0.987 1.00 98.56 72 ASP A O 1
ATOM 571 N N . LEU A 1 73 ? -2.332 -6.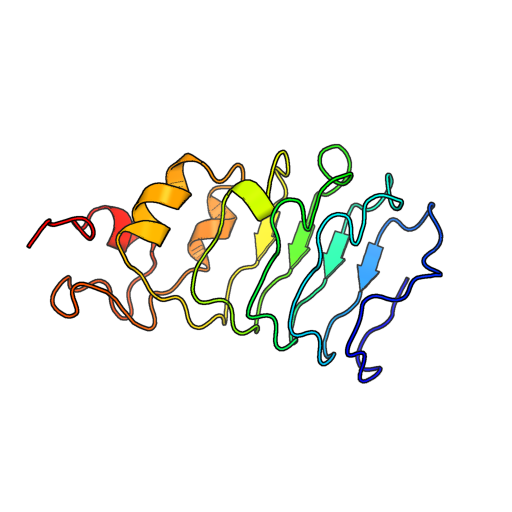816 0.065 1.00 98.31 73 LEU A N 1
ATOM 572 C CA . LEU A 1 73 ? -2.278 -5.869 -1.052 1.00 98.31 73 LEU A CA 1
ATOM 573 C C . LEU A 1 73 ? -2.292 -6.606 -2.398 1.00 98.31 73 LEU A C 1
ATOM 575 O O . LEU A 1 73 ? -1.967 -6.021 -3.435 1.00 98.31 73 LEU A O 1
ATOM 579 N N . SER A 1 74 ? -2.630 -7.895 -2.409 1.00 98.62 74 SER A N 1
ATOM 580 C CA . SER A 1 74 ? -2.562 -8.704 -3.618 1.00 98.62 74 SER A CA 1
ATOM 581 C C . SER A 1 74 ? -3.598 -8.299 -4.661 1.00 98.62 74 SER A C 1
ATOM 583 O O . SER A 1 74 ? -4.649 -7.745 -4.346 1.00 98.62 74 SER A O 1
ATOM 585 N N . SER A 1 75 ? -3.311 -8.601 -5.926 1.00 98.56 75 SER A N 1
ATOM 586 C CA . SER A 1 75 ? -4.211 -8.294 -7.045 1.00 98.56 75 SER A CA 1
ATOM 587 C C . SER A 1 75 ? -4.576 -6.803 -7.112 1.00 98.56 75 SER A C 1
ATOM 589 O O . SER A 1 75 ? -5.751 -6.446 -7.135 1.00 98.56 75 SER A O 1
ATOM 591 N N . ASN A 1 76 ? -3.555 -5.948 -7.103 1.00 98.81 76 ASN A N 1
ATOM 592 C CA . ASN A 1 76 ? -3.649 -4.497 -7.272 1.00 98.81 76 ASN A CA 1
ATOM 593 C C . ASN A 1 76 ? -2.790 -4.056 -8.478 1.00 98.81 76 ASN A C 1
ATOM 595 O O . ASN A 1 76 ? -2.396 -4.883 -9.302 1.00 98.81 76 ASN A O 1
ATOM 599 N N . GLN A 1 77 ? -2.512 -2.757 -8.609 1.00 98.62 77 GLN A N 1
ATOM 600 C CA . GLN A 1 77 ? -1.746 -2.164 -9.712 1.00 98.62 77 GLN A CA 1
ATOM 601 C C . GLN A 1 77 ? -0.406 -1.563 -9.255 1.00 98.62 77 GLN A C 1
ATOM 603 O O . GLN A 1 77 ? 0.131 -0.654 -9.894 1.00 98.62 77 GLN A O 1
ATOM 608 N N . LEU A 1 78 ? 0.153 -2.060 -8.148 1.00 97.81 78 LEU A N 1
ATOM 609 C CA . LEU A 1 78 ? 1.419 -1.571 -7.616 1.00 97.81 78 LEU A CA 1
ATOM 610 C C . LEU A 1 78 ? 2.575 -1.996 -8.526 1.00 97.81 78 LEU A C 1
ATOM 612 O O . LEU A 1 78 ? 2.737 -3.165 -8.868 1.00 97.81 78 LEU A O 1
ATOM 616 N N . THR A 1 79 ? 3.406 -1.031 -8.905 1.00 96.69 79 THR A N 1
ATOM 617 C CA . THR A 1 79 ? 4.600 -1.278 -9.729 1.00 96.69 79 THR A CA 1
ATOM 618 C C . THR A 1 79 ? 5.890 -1.194 -8.919 1.00 96.69 79 THR A C 1
ATOM 620 O O . THR A 1 79 ? 6.901 -1.753 -9.329 1.00 96.69 79 THR A O 1
ATOM 623 N N . THR A 1 80 ? 5.861 -0.540 -7.757 1.00 94.50 80 THR A N 1
ATOM 624 C CA . THR A 1 80 ? 7.005 -0.358 -6.858 1.00 94.50 80 THR A CA 1
ATOM 625 C C . THR A 1 80 ? 6.542 -0.224 -5.403 1.00 94.50 80 THR A C 1
ATOM 627 O O . THR A 1 80 ? 5.344 -0.092 -5.144 1.00 94.50 80 THR A O 1
ATOM 630 N N . LEU A 1 81 ? 7.480 -0.276 -4.458 1.00 92.31 81 LEU A N 1
ATOM 631 C CA . LEU A 1 81 ? 7.239 -0.083 -3.030 1.00 92.31 81 LEU A CA 1
ATOM 632 C C . LEU A 1 81 ? 8.048 1.111 -2.535 1.00 92.31 81 LEU A C 1
ATOM 634 O O . LEU A 1 81 ? 9.262 1.157 -2.722 1.00 92.31 81 LEU A O 1
ATOM 638 N N . ASP A 1 82 ? 7.368 2.040 -1.872 1.00 93.25 82 ASP A N 1
ATOM 639 C CA . ASP A 1 82 ? 7.997 3.145 -1.159 1.00 93.25 82 ASP A CA 1
ATOM 640 C C . ASP A 1 82 ? 8.126 2.771 0.329 1.00 93.25 82 ASP A C 1
ATOM 642 O O . ASP A 1 82 ? 7.096 2.531 0.970 1.00 93.25 82 ASP A O 1
ATOM 646 N N . PRO A 1 83 ? 9.345 2.690 0.896 1.00 93.81 83 PRO A N 1
ATOM 647 C CA . PRO A 1 83 ? 9.542 2.426 2.319 1.00 93.81 83 PRO A CA 1
ATOM 648 C C . PRO A 1 83 ? 8.772 3.386 3.230 1.00 93.81 83 PRO A C 1
ATOM 650 O O . PRO A 1 83 ? 8.268 2.961 4.271 1.00 93.81 83 PRO A O 1
ATOM 653 N N . ASP A 1 84 ? 8.594 4.643 2.815 1.00 95.19 84 ASP A N 1
ATOM 654 C CA . ASP A 1 84 ? 7.909 5.654 3.618 1.00 95.19 84 ASP A CA 1
ATOM 655 C C . ASP A 1 84 ? 6.407 5.353 3.758 1.00 95.19 84 ASP A C 1
ATOM 657 O O . ASP A 1 84 ? 5.778 5.748 4.741 1.00 95.19 84 ASP A O 1
ATOM 661 N N . ALA A 1 85 ? 5.801 4.612 2.823 1.00 95.62 85 ALA A N 1
ATOM 662 C CA . ALA A 1 85 ? 4.409 4.171 2.947 1.00 95.62 85 ALA A CA 1
ATOM 663 C C . ALA A 1 85 ? 4.222 3.143 4.080 1.00 95.62 85 ALA A C 1
ATOM 665 O O . ALA A 1 85 ? 3.160 3.097 4.710 1.00 95.62 85 ALA A O 1
ATOM 666 N N . PHE A 1 86 ? 5.264 2.351 4.355 1.00 93.19 86 PHE A N 1
ATOM 667 C CA . PHE A 1 86 ? 5.293 1.282 5.357 1.00 93.19 86 PHE A CA 1
ATOM 668 C C . PHE A 1 86 ? 6.029 1.684 6.641 1.00 93.19 86 PHE A C 1
ATOM 670 O O . PHE A 1 86 ? 6.344 0.812 7.446 1.00 93.19 86 PHE A O 1
ATOM 677 N N . GLU A 1 87 ? 6.290 2.978 6.851 1.00 87.56 87 GLU A N 1
ATOM 678 C CA . GLU A 1 87 ? 7.041 3.502 7.998 1.00 87.56 87 GLU A CA 1
ATOM 679 C C . GLU A 1 87 ? 6.587 2.864 9.332 1.00 87.56 87 GLU A C 1
ATOM 681 O O . GLU A 1 87 ? 5.476 3.098 9.821 1.00 87.56 87 GLU A O 1
ATOM 686 N N . GLY A 1 88 ? 7.459 2.040 9.926 1.00 84.19 88 GLY A N 1
ATOM 687 C CA . GLY A 1 88 ? 7.235 1.379 11.216 1.00 84.19 88 GLY A CA 1
ATOM 688 C C . GLY A 1 88 ? 6.315 0.150 11.196 1.00 84.19 88 GLY A C 1
ATOM 689 O O . GLY A 1 88 ? 6.033 -0.405 12.259 1.00 84.19 88 GLY A O 1
ATOM 690 N N . VAL A 1 89 ? 5.841 -0.301 10.033 1.00 89.88 89 VAL A N 1
ATOM 691 C CA . VAL A 1 89 ? 4.983 -1.488 9.901 1.00 89.88 89 VAL A CA 1
ATOM 692 C C . VAL A 1 89 ? 5.825 -2.741 9.664 1.00 89.88 89 VAL A C 1
ATOM 694 O O . VAL A 1 89 ? 6.531 -2.851 8.670 1.00 89.88 89 VAL A O 1
ATOM 697 N N . THR A 1 90 ? 5.672 -3.732 10.548 1.00 89.81 90 THR A N 1
ATOM 698 C CA . THR A 1 90 ? 6.389 -5.028 10.498 1.00 89.81 90 THR A CA 1
ATOM 699 C C . THR A 1 90 ? 5.488 -6.212 10.133 1.00 89.81 90 THR A C 1
ATOM 701 O O . THR A 1 90 ? 5.794 -7.372 10.406 1.00 89.81 90 THR A O 1
ATOM 704 N N . ALA A 1 91 ? 4.335 -5.928 9.526 1.00 91.56 91 ALA A N 1
ATOM 705 C CA . ALA A 1 91 ? 3.302 -6.918 9.259 1.00 91.56 91 ALA A CA 1
ATOM 706 C C . ALA A 1 91 ? 3.700 -7.917 8.160 1.00 91.56 91 ALA A C 1
ATOM 708 O O . ALA A 1 91 ? 4.391 -7.587 7.187 1.00 91.56 91 ALA A O 1
ATOM 709 N N . ARG A 1 92 ? 3.160 -9.138 8.256 1.00 93.50 92 ARG A N 1
ATOM 710 C CA . ARG A 1 92 ? 3.167 -10.077 7.134 1.00 93.50 92 ARG A CA 1
ATOM 711 C C . ARG A 1 92 ? 2.312 -9.510 6.014 1.00 93.50 92 ARG A C 1
ATOM 713 O O . ARG A 1 92 ? 1.124 -9.268 6.222 1.00 93.50 92 ARG A O 1
ATOM 720 N N . SER A 1 93 ? 2.900 -9.353 4.833 1.00 94.69 93 SER A N 1
ATOM 721 C CA . SER A 1 93 ? 2.228 -8.715 3.706 1.00 94.69 93 SER A CA 1
ATOM 722 C C . SER A 1 93 ? 2.100 -9.651 2.508 1.00 94.69 93 SER A C 1
ATOM 724 O O . SER A 1 93 ? 3.066 -10.294 2.104 1.00 94.69 93 SER A O 1
ATOM 726 N N . ASN A 1 94 ? 0.912 -9.733 1.914 1.00 96.88 94 ASN A N 1
ATOM 727 C CA . ASN A 1 94 ? 0.706 -10.411 0.637 1.00 96.88 94 ASN A CA 1
ATOM 728 C C . ASN A 1 94 ? 0.779 -9.385 -0.501 1.00 96.88 94 ASN A C 1
ATOM 730 O O . ASN A 1 94 ? -0.049 -8.485 -0.590 1.00 96.88 94 ASN A O 1
ATOM 734 N N . LEU A 1 95 ? 1.787 -9.525 -1.364 1.00 96.31 95 LEU A N 1
ATOM 735 C CA . LEU A 1 95 ? 2.111 -8.585 -2.448 1.00 96.31 95 LEU A CA 1
ATOM 736 C C . LEU A 1 95 ? 1.917 -9.196 -3.849 1.00 96.31 95 LEU A C 1
ATOM 738 O O . LEU A 1 95 ? 2.307 -8.609 -4.861 1.00 96.31 95 LEU A O 1
ATOM 742 N N . THR A 1 96 ? 1.340 -10.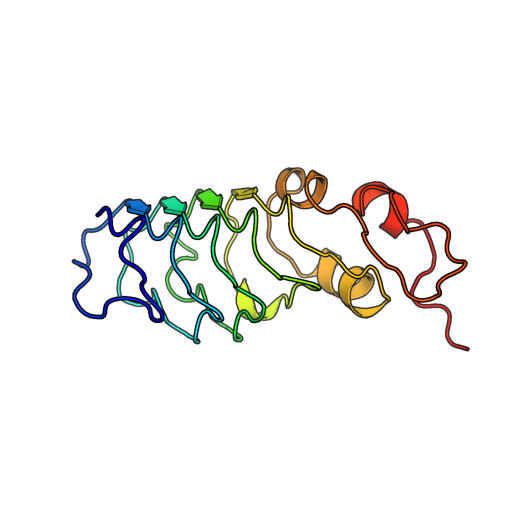397 -3.922 1.00 96.94 96 THR A N 1
ATOM 743 C CA . THR A 1 96 ? 1.189 -11.155 -5.173 1.00 96.94 96 THR A CA 1
ATOM 744 C C . THR A 1 96 ? 0.219 -10.495 -6.155 1.00 96.94 96 THR A C 1
ATOM 746 O O . THR A 1 96 ? -0.633 -9.702 -5.773 1.00 96.94 96 THR A O 1
ATOM 749 N N . GLY A 1 97 ? 0.331 -10.809 -7.447 1.00 96.88 97 GLY A N 1
ATOM 750 C CA . GLY A 1 97 ? -0.637 -10.336 -8.446 1.00 96.88 97 GLY A CA 1
ATOM 751 C C . GLY A 1 97 ? -0.605 -8.827 -8.710 1.00 96.88 97 GLY A C 1
ATOM 752 O O . GLY A 1 97 ? -1.600 -8.281 -9.167 1.00 96.88 97 GLY A O 1
ATOM 753 N N . ASN A 1 98 ? 0.514 -8.164 -8.419 1.00 98.25 98 ASN A N 1
ATOM 754 C CA . ASN A 1 98 ? 0.768 -6.771 -8.776 1.00 98.25 98 ASN A CA 1
ATOM 755 C C . ASN A 1 98 ? 1.757 -6.696 -9.957 1.00 98.25 98 ASN A C 1
ATOM 757 O O . ASN A 1 98 ? 2.635 -7.564 -10.060 1.00 98.25 98 ASN A O 1
ATOM 761 N N . PRO A 1 99 ? 1.650 -5.686 -10.840 1.00 97.44 99 PRO A N 1
ATOM 762 C CA . PRO A 1 99 ? 2.503 -5.527 -12.014 1.00 97.44 99 PRO A CA 1
ATOM 763 C C . PRO A 1 99 ? 3.885 -4.948 -11.678 1.00 97.44 99 PRO A C 1
ATOM 765 O O . PRO A 1 99 ? 4.275 -3.890 -12.173 1.00 97.44 99 PRO A O 1
ATOM 768 N N . TRP A 1 100 ? 4.648 -5.651 -10.842 1.00 96.62 100 TRP A N 1
ATOM 769 C CA . TRP A 1 100 ? 5.934 -5.174 -10.338 1.00 96.62 100 TRP A CA 1
ATOM 770 C C . TRP A 1 100 ? 6.919 -4.831 -11.463 1.00 96.62 100 TRP A C 1
ATOM 772 O O . TRP A 1 100 ? 7.205 -5.649 -12.347 1.00 96.62 100 TRP A O 1
ATOM 782 N N . HIS A 1 101 ? 7.461 -3.618 -11.395 1.00 95.44 101 HIS A N 1
ATOM 783 C CA . HIS A 1 101 ? 8.546 -3.131 -12.230 1.00 95.44 101 HIS A CA 1
ATOM 784 C C . HIS A 1 101 ? 9.839 -3.175 -11.417 1.00 95.44 101 HIS A C 1
ATOM 786 O O . HIS A 1 101 ? 10.044 -2.387 -10.496 1.00 95.44 101 HIS A O 1
ATOM 792 N N . CYS A 1 102 ? 10.697 -4.138 -11.734 1.00 93.75 102 CYS A N 1
ATOM 793 C CA . CYS A 1 102 ? 11.951 -4.337 -11.024 1.00 93.75 102 CYS A CA 1
ATOM 794 C C . CYS A 1 102 ? 13.043 -3.449 -11.617 1.00 93.75 102 CYS A C 1
ATOM 796 O O . CYS A 1 102 ? 13.657 -3.795 -12.624 1.00 93.75 102 CYS A O 1
ATOM 798 N N . ASP A 1 103 ? 13.264 -2.308 -10.975 1.00 92.88 103 ASP A N 1
ATOM 799 C CA . ASP A 1 103 ? 14.302 -1.335 -11.302 1.00 92.88 103 ASP A CA 1
ATOM 800 C C . ASP A 1 103 ? 15.209 -1.061 -10.088 1.00 92.88 103 ASP A C 1
ATOM 802 O O . ASP A 1 103 ? 15.037 -1.622 -8.997 1.00 92.88 103 ASP A O 1
ATOM 806 N N . CYS A 1 104 ? 16.172 -0.152 -10.258 1.00 92.56 104 CYS A N 1
ATOM 807 C CA . CYS A 1 104 ? 17.044 0.286 -9.169 1.00 92.56 104 CYS A CA 1
ATOM 808 C C . CYS A 1 104 ? 16.283 0.876 -7.964 1.00 92.56 104 CYS A C 1
ATOM 810 O O . CYS A 1 104 ? 16.746 0.777 -6.825 1.00 92.56 104 CYS A O 1
ATOM 812 N N . ARG A 1 105 ? 15.101 1.475 -8.170 1.00 92.44 105 ARG A N 1
ATOM 813 C CA . ARG A 1 105 ? 14.314 2.044 -7.064 1.00 92.44 105 ARG A CA 1
ATOM 814 C C . ARG A 1 105 ? 13.764 0.931 -6.188 1.00 92.44 105 ARG A C 1
ATOM 816 O O . ARG A 1 105 ? 13.922 0.990 -4.975 1.00 92.44 105 ARG A O 1
ATOM 823 N N . LEU A 1 106 ? 13.203 -0.120 -6.788 1.00 91.38 106 LEU A N 1
ATOM 824 C CA . LEU A 1 106 ? 12.732 -1.277 -6.026 1.00 91.38 106 LEU A CA 1
ATOM 825 C C . LEU A 1 106 ? 13.898 -2.020 -5.345 1.00 91.38 106 LEU A C 1
ATOM 827 O O . LEU A 1 106 ? 13.768 -2.446 -4.196 1.00 91.38 106 LEU A O 1
ATOM 831 N N . GLN A 1 107 ? 15.058 -2.124 -6.012 1.00 90.44 107 GLN A N 1
ATOM 832 C CA . GLN A 1 107 ? 16.279 -2.708 -5.432 1.00 90.44 107 GLN A CA 1
ATOM 833 C C . GLN A 1 107 ? 16.763 -1.961 -4.189 1.00 90.44 107 GLN A C 1
ATOM 835 O O . GLN A 1 107 ? 17.096 -2.589 -3.184 1.00 90.44 107 GLN A O 1
ATOM 840 N N . THR A 1 108 ? 16.774 -0.633 -4.236 1.00 91.38 108 THR A N 1
ATOM 841 C CA . THR A 1 108 ? 17.239 0.204 -3.121 1.00 91.38 108 THR A CA 1
ATOM 842 C C . THR A 1 108 ? 16.183 0.404 -2.037 1.00 91.38 108 THR A C 1
ATOM 844 O O . THR A 1 108 ? 16.558 0.606 -0.889 1.00 91.38 1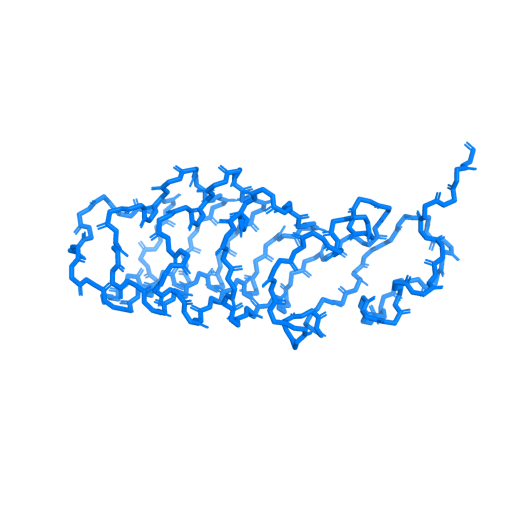08 THR A O 1
ATOM 847 N N . ALA A 1 109 ? 14.889 0.277 -2.344 1.00 90.38 109 ALA A N 1
ATOM 848 C CA . ALA A 1 109 ? 13.819 0.294 -1.346 1.00 90.38 109 ALA A CA 1
ATOM 849 C C . ALA A 1 109 ? 13.856 -0.936 -0.426 1.00 90.38 109 ALA A C 1
ATOM 851 O O . ALA A 1 109 ? 13.562 -0.840 0.763 1.00 90.38 109 ALA A O 1
ATOM 852 N N . PHE A 1 110 ? 14.243 -2.098 -0.958 1.00 85.12 110 PHE A N 1
ATOM 853 C CA . PHE A 1 110 ? 14.152 -3.379 -0.257 1.00 85.12 110 PHE A CA 1
ATOM 854 C C . PHE A 1 110 ? 14.812 -3.420 1.136 1.00 85.12 110 PHE A C 1
ATOM 856 O O . PHE A 1 110 ? 14.153 -3.878 2.067 1.00 85.12 110 PHE A O 1
ATOM 863 N N . PRO A 1 111 ? 16.058 -2.945 1.342 1.00 86.88 111 PRO A N 1
ATOM 864 C CA . PRO A 1 111 ? 16.693 -2.950 2.662 1.00 86.88 111 PRO A CA 1
ATOM 865 C C . PRO A 1 111 ? 16.017 -2.033 3.690 1.00 86.88 111 PRO A C 1
ATOM 867 O O . PRO A 1 111 ? 16.336 -2.127 4.872 1.00 86.88 111 PRO A O 1
ATOM 870 N N . HIS A 1 112 ? 15.136 -1.136 3.243 1.00 90.06 112 HIS A N 1
ATOM 871 C CA . HIS A 1 112 ? 14.412 -0.178 4.076 1.00 90.06 112 HIS A CA 1
ATOM 872 C C . HIS A 1 112 ? 12.959 -0.593 4.335 1.00 90.06 112 HIS A C 1
ATOM 874 O O . HIS A 1 112 ? 12.257 0.080 5.083 1.00 90.06 112 HIS A O 1
ATOM 880 N N . LEU A 1 113 ? 12.499 -1.692 3.732 1.00 87.81 113 LEU A N 1
ATOM 881 C CA . LEU A 1 113 ? 11.189 -2.259 4.017 1.00 87.81 113 LEU A CA 1
ATOM 882 C C . LEU A 1 113 ? 11.282 -3.157 5.252 1.00 87.81 113 LEU A C 1
ATOM 884 O O . LEU A 1 113 ? 11.871 -4.234 5.203 1.00 87.81 113 LEU A O 1
ATOM 888 N N . ASP A 1 114 ? 10.607 -2.760 6.327 1.00 85.75 114 ASP A N 1
ATOM 889 C CA . ASP A 1 114 ? 10.510 -3.529 7.576 1.00 85.75 114 ASP A CA 1
ATOM 890 C C . ASP A 1 114 ? 9.530 -4.725 7.491 1.00 85.75 114 ASP A C 1
ATOM 892 O O . ASP A 1 114 ? 9.089 -5.274 8.501 1.00 85.75 114 ASP A O 1
ATOM 896 N N . LEU A 1 115 ? 9.180 -5.163 6.278 1.00 84.50 115 LEU A N 1
ATOM 897 C CA . LEU A 1 115 ? 8.245 -6.263 6.038 1.00 84.50 115 LEU A CA 1
ATOM 898 C C . LEU A 1 115 ? 8.879 -7.631 6.329 1.00 84.50 115 LEU A C 1
ATOM 900 O O . LEU A 1 115 ? 10.071 -7.849 6.103 1.00 84.50 115 LEU A O 1
ATOM 904 N N . GLU A 1 116 ? 8.065 -8.611 6.745 1.00 83.62 116 GLU A N 1
ATOM 905 C CA . GLU A 1 116 ? 8.560 -9.985 6.910 1.00 83.62 116 GLU A CA 1
ATOM 906 C C . GLU A 1 116 ? 9.172 -10.500 5.585 1.00 83.62 116 GLU A C 1
ATOM 908 O O . GLU A 1 116 ? 8.520 -10.369 4.543 1.00 83.62 116 GLU A O 1
ATOM 913 N N . PRO A 1 117 ? 10.343 -11.175 5.587 1.00 76.62 117 PRO A N 1
ATOM 914 C CA . PRO A 1 117 ? 11.005 -11.646 4.363 1.00 76.62 117 PRO A CA 1
ATOM 915 C C . PRO A 1 117 ? 10.131 -12.520 3.453 1.00 76.62 117 PRO A C 1
ATOM 917 O O . PRO A 1 117 ? 10.304 -12.523 2.235 1.00 76.62 117 PRO A O 1
ATOM 920 N N . VAL A 1 118 ? 9.169 -13.252 4.030 1.00 80.31 118 VAL A N 1
ATOM 921 C CA . VAL A 1 118 ? 8.205 -14.063 3.270 1.00 80.31 118 VAL A CA 1
ATOM 922 C C . VAL A 1 118 ? 7.309 -13.207 2.371 1.00 80.31 118 VAL A C 1
ATOM 924 O O . VAL A 1 118 ? 6.962 -13.643 1.278 1.00 80.31 118 VAL A O 1
ATOM 927 N N . SER A 1 119 ? 6.998 -11.974 2.769 1.00 85.06 119 SER A N 1
ATOM 928 C CA . SER A 1 119 ? 6.159 -11.040 2.004 1.00 85.06 119 SER A CA 1
ATOM 929 C C . SER A 1 119 ? 6.754 -10.734 0.628 1.00 85.06 119 SER A C 1
ATOM 931 O O . SER A 1 119 ? 6.049 -10.569 -0.364 1.00 85.06 119 SER A O 1
ATOM 933 N N . LEU A 1 120 ? 8.085 -10.735 0.557 1.00 79.31 120 LEU A N 1
ATOM 934 C CA . LEU A 1 120 ? 8.860 -10.361 -0.622 1.00 79.31 120 LEU A CA 1
ATOM 935 C C . LEU A 1 120 ? 8.945 -11.506 -1.643 1.00 79.31 120 LEU A C 1
ATOM 937 O O . LEU A 1 120 ? 9.272 -11.278 -2.805 1.00 79.31 120 LEU A O 1
ATOM 941 N N . THR A 1 121 ? 8.595 -12.735 -1.242 1.00 79.94 121 THR A N 1
ATOM 942 C CA . THR A 1 121 ? 8.501 -13.887 -2.158 1.00 79.94 121 THR A CA 1
ATOM 943 C C . THR A 1 121 ? 7.380 -13.725 -3.187 1.00 79.94 121 THR A C 1
ATOM 945 O O . THR A 1 121 ? 7.450 -14.318 -4.261 1.00 79.94 121 THR A O 1
ATOM 948 N N . GLY A 1 122 ? 6.366 -12.907 -2.881 1.00 82.31 122 GLY A N 1
ATOM 949 C CA . GLY A 1 122 ? 5.224 -12.656 -3.758 1.00 82.31 122 GLY A CA 1
ATOM 950 C C . GLY A 1 122 ? 5.489 -11.657 -4.888 1.00 82.31 122 GLY A C 1
ATOM 951 O O . GLY A 1 122 ? 4.637 -11.499 -5.762 1.00 82.31 122 GLY A O 1
ATOM 952 N N . ILE A 1 123 ? 6.646 -10.988 -4.886 1.00 92.75 123 ILE A N 1
ATOM 953 C CA . ILE A 1 123 ? 7.023 -10.015 -5.912 1.00 92.75 123 ILE A CA 1
ATOM 954 C C . ILE A 1 123 ? 7.649 -10.767 -7.087 1.00 92.75 123 ILE A C 1
ATOM 956 O O . ILE A 1 123 ? 8.785 -11.233 -7.003 1.00 92.75 123 ILE A O 1
ATOM 960 N N . ILE A 1 124 ? 6.908 -10.880 -8.188 1.00 94.00 124 ILE A N 1
ATOM 961 C CA . ILE A 1 124 ? 7.406 -11.397 -9.468 1.00 94.00 124 ILE A CA 1
ATOM 962 C C . ILE A 1 124 ? 7.566 -10.219 -10.421 1.00 94.00 124 ILE A C 1
ATOM 964 O O . ILE A 1 124 ? 6.596 -9.512 -10.681 1.00 94.00 124 ILE A O 1
ATOM 968 N N . CYS A 1 125 ? 8.770 -10.017 -10.952 1.00 93.44 125 CYS A N 1
ATOM 969 C CA . CYS A 1 125 ? 9.056 -8.916 -11.864 1.00 93.44 125 CYS A CA 1
ATOM 970 C C . CYS A 1 125 ? 8.281 -9.089 -13.176 1.00 93.44 125 CYS A C 1
ATOM 972 O O . CYS A 1 125 ? 8.625 -9.937 -13.998 1.00 93.44 125 CYS A O 1
ATOM 974 N N . GLN A 1 126 ? 7.238 -8.294 -13.408 1.00 95.69 126 GLN A N 1
ATOM 975 C CA . GLN A 1 126 ? 6.511 -8.312 -14.681 1.00 95.69 126 GLN A CA 1
ATOM 976 C C . GLN A 1 126 ? 7.287 -7.570 -15.773 1.00 95.69 126 GLN A C 1
ATOM 978 O O . GLN A 1 126 ? 7.264 -7.960 -16.943 1.00 95.69 126 GLN A O 1
ATOM 983 N N . THR A 1 127 ? 7.981 -6.506 -15.379 1.00 94.88 127 THR A N 1
ATOM 984 C CA . THR A 1 127 ? 8.900 -5.731 -16.216 1.00 94.88 127 THR A CA 1
ATOM 985 C C . THR A 1 127 ? 10.157 -5.405 -15.412 1.00 94.88 127 THR A C 1
ATOM 987 O O . THR A 1 127 ? 10.164 -5.560 -14.188 1.00 94.88 127 THR A O 1
ATOM 990 N N . SER A 1 128 ? 11.223 -4.979 -16.083 1.00 94.00 128 SER A N 1
ATOM 991 C CA . SER A 1 128 ? 12.473 -4.606 -15.425 1.00 94.00 128 SER A CA 1
ATOM 992 C C . SER A 1 128 ? 13.208 -3.504 -16.171 1.00 94.00 128 SER A C 1
ATOM 994 O O . SER A 1 128 ? 13.085 -3.403 -17.391 1.00 94.00 128 SER A O 1
ATOM 996 N N . GLU A 1 129 ? 14.003 -2.733 -15.436 1.00 92.38 129 GLU A N 1
ATOM 997 C CA . GLU A 1 129 ? 14.946 -1.751 -15.970 1.00 92.38 129 GLU A CA 1
ATOM 998 C C . GLU A 1 129 ? 16.312 -1.958 -15.280 1.00 92.38 129 GLU A C 1
ATOM 1000 O O . GLU A 1 129 ? 16.364 -1.903 -14.049 1.00 92.38 129 GLU A O 1
ATOM 1005 N N . PRO A 1 130 ? 17.408 -2.216 -16.024 1.00 89.81 130 PRO A N 1
ATOM 1006 C CA . PRO A 1 130 ? 17.468 -2.398 -17.477 1.00 89.81 130 PRO A CA 1
ATOM 1007 C C . PRO A 1 130 ? 16.667 -3.613 -17.973 1.00 89.81 130 PRO A C 1
ATOM 1009 O O . PRO A 1 130 ? 16.536 -4.632 -17.284 1.00 89.81 130 PRO A O 1
ATOM 1012 N N . SER A 1 131 ? 16.124 -3.518 -19.190 1.00 86.94 131 SER A N 1
ATOM 1013 C CA . SER A 1 131 ? 15.289 -4.580 -19.782 1.00 86.94 131 SER A CA 1
ATOM 1014 C C . SER A 1 131 ? 16.035 -5.901 -20.045 1.00 86.94 131 SER A C 1
ATOM 1016 O O . SER A 1 131 ? 15.420 -6.964 -20.048 1.00 86.94 131 SER A O 1
ATOM 1018 N N . ASP A 1 132 ? 17.358 -5.858 -20.207 1.00 85.88 132 ASP A N 1
ATOM 1019 C CA . ASP A 1 132 ? 18.251 -6.998 -20.448 1.00 85.88 132 ASP A CA 1
ATOM 1020 C C . ASP A 1 132 ? 18.888 -7.573 -19.170 1.00 85.88 132 ASP A C 1
ATOM 1022 O O . ASP A 1 132 ? 19.686 -8.507 -19.243 1.00 85.88 132 ASP A O 1
ATOM 1026 N N . SER A 1 133 ? 18.488 -7.085 -17.990 1.00 86.06 133 SER A N 1
ATOM 1027 C CA . SER A 1 133 ? 18.957 -7.584 -16.686 1.00 86.06 133 SER A CA 1
ATOM 1028 C C . SER A 1 133 ? 18.633 -9.061 -16.430 1.00 86.06 133 SER A C 1
ATOM 1030 O O . SER A 1 133 ? 19.261 -9.695 -15.587 1.00 86.06 133 SER A O 1
ATOM 1032 N N . GLY A 1 134 ? 17.642 -9.621 -17.132 1.00 86.62 134 GLY A N 1
ATOM 1033 C CA . GLY A 1 134 ? 17.136 -10.972 -16.881 1.00 86.62 134 GLY A CA 1
ATOM 1034 C C . GLY A 1 134 ? 16.212 -11.070 -15.662 1.00 86.62 134 GLY A C 1
ATOM 1035 O O . GLY A 1 134 ? 15.842 -12.176 -15.274 1.00 86.62 134 GLY A O 1
ATOM 1036 N N . ALA A 1 135 ? 15.814 -9.939 -15.068 1.00 89.62 135 ALA A N 1
ATOM 1037 C CA . ALA A 1 135 ? 14.897 -9.914 -13.931 1.00 89.62 135 ALA A CA 1
ATOM 1038 C C . ALA A 1 135 ? 13.448 -10.257 -14.321 1.00 89.62 135 ALA A C 1
ATOM 1040 O O . ALA A 1 135 ? 12.705 -10.794 -13.503 1.00 89.62 135 ALA A O 1
ATOM 1041 N N . GLN A 1 136 ? 13.029 -9.973 -15.558 1.00 92.12 136 GLN A N 1
ATOM 1042 C CA . GLN A 1 136 ? 11.656 -10.211 -16.004 1.00 92.12 136 GLN A CA 1
ATOM 1043 C C . GLN A 1 136 ? 11.236 -11.688 -15.869 1.00 92.12 136 GLN A C 1
ATOM 1045 O O . GLN A 1 136 ? 11.898 -12.599 -16.360 1.00 92.12 136 GLN A O 1
ATOM 1050 N N . GLY A 1 137 ? 10.089 -11.920 -15.229 1.00 89.38 137 GLY A N 1
ATOM 1051 C CA . GLY A 1 137 ? 9.517 -13.240 -14.958 1.00 89.38 137 GLY A CA 1
ATOM 1052 C C . GLY A 1 137 ? 10.115 -13.954 -13.743 1.00 89.38 137 GLY A C 1
ATOM 1053 O O . GLY A 1 137 ? 9.674 -15.054 -13.409 1.00 89.38 137 GLY A O 1
ATOM 1054 N N . VAL A 1 138 ? 11.095 -13.349 -13.071 1.00 88.31 138 VAL A N 1
ATOM 1055 C CA . VAL A 1 138 ? 11.798 -13.943 -11.933 1.00 88.31 138 VAL A CA 1
ATOM 1056 C C . VAL A 1 138 ? 11.263 -13.352 -10.619 1.00 88.31 138 VAL A C 1
ATOM 1058 O O . VAL A 1 138 ? 10.932 -12.163 -10.564 1.00 88.31 138 VAL A O 1
ATOM 1061 N N . PRO A 1 139 ? 11.162 -14.149 -9.535 1.00 88.31 139 PRO A N 1
ATOM 1062 C CA . PRO A 1 139 ? 10.936 -13.609 -8.201 1.00 88.31 139 PRO A CA 1
ATOM 1063 C C . PRO A 1 139 ? 11.998 -12.574 -7.827 1.00 88.31 139 PRO A C 1
ATOM 1065 O O . PRO A 1 139 ? 13.197 -12.821 -7.970 1.00 88.31 139 PRO A O 1
ATOM 1068 N N . PHE A 1 140 ? 11.576 -11.443 -7.271 1.00 84.12 140 PHE A N 1
ATOM 1069 C CA . PHE A 1 140 ? 12.474 -10.342 -6.932 1.00 84.12 140 PHE A CA 1
ATOM 1070 C C . PHE A 1 140 ? 13.569 -10.745 -5.936 1.00 84.12 140 PHE A C 1
ATOM 1072 O O . PHE A 1 140 ? 14.695 -10.272 -6.024 1.00 84.12 140 PHE A O 1
ATOM 1079 N N . LEU A 1 141 ? 13.291 -11.693 -5.035 1.00 79.25 141 LEU A N 1
ATOM 1080 C CA . LEU A 1 141 ? 14.302 -12.241 -4.124 1.00 79.25 141 LEU A CA 1
ATOM 1081 C C . LEU A 1 141 ? 15.487 -12.915 -4.828 1.00 79.25 141 LEU A C 1
ATOM 1083 O O . LEU A 1 141 ? 16.530 -13.053 -4.200 1.00 79.25 141 LEU A O 1
ATOM 1087 N N . LEU A 1 142 ? 15.325 -13.344 -6.080 1.00 78.50 142 LEU A N 1
ATOM 1088 C CA . LEU A 1 142 ? 16.418 -13.823 -6.927 1.00 78.50 142 LEU A CA 1
ATOM 1089 C C . LEU A 1 142 ? 16.940 -12.695 -7.828 1.00 78.50 142 LEU A C 1
ATOM 1091 O O . LEU A 1 142 ? 18.137 -12.614 -8.078 1.00 78.50 142 LEU A O 1
ATOM 1095 N N . ALA A 1 143 ? 16.057 -11.801 -8.287 1.00 70.25 143 ALA A N 1
ATOM 1096 C CA . ALA A 1 143 ? 16.442 -10.666 -9.123 1.00 70.25 143 ALA A CA 1
ATOM 1097 C C . ALA A 1 143 ? 17.283 -9.612 -8.381 1.00 70.25 143 ALA A C 1
ATOM 1099 O O . ALA A 1 143 ? 18.052 -8.905 -9.014 1.00 70.25 143 ALA A O 1
ATOM 1100 N N . LYS A 1 144 ? 17.186 -9.511 -7.051 1.00 64.88 144 LYS A N 1
ATOM 1101 C CA . LYS A 1 144 ? 17.975 -8.566 -6.240 1.00 64.88 144 LYS A CA 1
ATOM 1102 C C . LYS A 1 144 ? 19.488 -8.819 -6.282 1.00 64.88 144 LYS A C 1
ATOM 1104 O O . LYS A 1 144 ? 20.247 -7.922 -5.925 1.00 64.88 144 LYS A O 1
ATOM 1109 N N . ASP A 1 145 ? 19.900 -10.034 -6.658 1.00 75.31 145 ASP A N 1
ATOM 1110 C CA . ASP A 1 145 ? 21.308 -10.404 -6.839 1.00 75.31 145 ASP A CA 1
ATOM 1111 C C . ASP A 1 145 ? 21.835 -9.953 -8.218 1.00 75.31 145 ASP A C 1
ATOM 1113 O O . ASP A 1 145 ? 23.039 -10.004 -8.473 1.00 75.31 145 ASP A O 1
ATOM 1117 N N . LEU A 1 146 ? 20.941 -9.501 -9.107 1.00 80.00 146 LEU A N 1
ATOM 1118 C CA . LEU A 1 146 ? 21.285 -8.793 -10.335 1.00 80.00 146 LEU A CA 1
ATOM 1119 C C . LEU A 1 146 ? 21.581 -7.328 -9.998 1.00 80.00 146 LEU A C 1
ATOM 1121 O O . LEU A 1 146 ? 20.970 -6.737 -9.105 1.00 80.00 146 LEU A O 1
ATOM 1125 N N . ASP A 1 147 ? 22.502 -6.719 -10.735 1.00 82.12 147 ASP A N 1
ATOM 1126 C CA . ASP A 1 147 ? 22.747 -5.283 -10.629 1.00 82.12 147 ASP A CA 1
ATOM 1127 C C . ASP A 1 147 ? 21.697 -4.536 -11.469 1.00 82.12 147 ASP A C 1
ATOM 1129 O O . ASP A 1 147 ? 21.851 -4.392 -12.681 1.00 82.12 147 ASP A O 1
ATOM 1133 N N . LEU A 1 148 ? 20.582 -4.121 -10.851 1.00 86.88 148 LEU A N 1
ATOM 1134 C CA . LEU A 1 148 ? 19.563 -3.278 -11.501 1.00 86.88 148 LEU A CA 1
ATOM 1135 C C . LEU A 1 148 ? 19.914 -1.787 -11.396 1.00 86.88 148 LEU A C 1
ATOM 1137 O O . LEU A 1 148 ? 19.249 -0.950 -12.000 1.00 86.88 148 LEU A O 1
ATOM 1141 N N . CYS A 1 149 ? 20.958 -1.449 -10.637 1.00 87.75 149 CYS A N 1
ATOM 1142 C CA . CYS A 1 149 ? 21.431 -0.089 -10.400 1.00 87.75 149 CYS A CA 1
ATOM 1143 C C . CYS A 1 149 ? 22.657 0.278 -11.240 1.00 87.75 149 CYS A C 1
ATOM 1145 O O . CYS A 1 149 ? 23.339 1.257 -10.924 1.00 87.75 149 CYS A O 1
ATOM 1147 N N . VAL A 1 150 ? 22.930 -0.468 -12.318 1.00 79.94 150 VAL A N 1
ATOM 1148 C CA . VAL A 1 150 ? 23.992 -0.125 -13.267 1.00 79.94 150 VAL A CA 1
ATOM 1149 C C . VAL A 1 150 ? 23.743 1.290 -13.783 1.00 79.94 150 VAL A C 1
ATOM 1151 O O . VAL A 1 150 ? 22.759 1.564 -14.468 1.00 79.94 150 VAL A O 1
ATOM 1154 N N . VAL A 1 151 ? 24.642 2.205 -13.429 1.00 61.97 151 VAL A N 1
ATOM 1155 C CA . VAL A 1 151 ? 24.642 3.570 -13.951 1.00 61.97 151 VAL A CA 1
ATOM 1156 C C . VAL A 1 151 ? 25.089 3.488 -15.410 1.00 61.97 151 VAL A C 1
ATOM 1158 O O . VAL A 1 151 ? 26.251 3.170 -15.669 1.00 61.97 151 VAL A O 1
ATOM 1161 N N . LEU A 1 152 ? 24.170 3.723 -16.349 1.00 54.88 152 LEU A N 1
ATOM 1162 C CA . LEU A 1 152 ? 24.517 3.995 -17.749 1.00 54.88 152 LEU A CA 1
ATOM 1163 C C . LEU A 1 152 ? 25.152 5.384 -17.892 1.00 54.88 152 LEU A C 1
ATOM 1165 O O . LEU A 1 152 ? 24.658 6.333 -17.238 1.00 54.88 152 LEU A O 1
#

Organism: Cyprinus carpio (NCBI:txid7962)

Radius of gyration: 15.58 Å; chains: 1; bounding box: 44×23×38 Å

Foldseek 3Di:
DEPEQVQDQAQDPPDDLQDQEYHHAQHAHQEQDACSCQSNLQHAYYEPENYAHAYQDQNSVPNPLVHHAEEEPAQYAHQADALRSCVNHAHAYAHANYQHEAAVRRLVRVVSRNYDPVNQQRDQHCAYPVRPQPSHRHRVVVSSVTCRPPDD

pLDDT: mean 92.81, std 7.55, range [54.88, 98.94]